Protein AF-A0AAQ4DXZ7-F1 (afdb_monomer_lite)

Radius of gyration: 16.05 Å; chains: 1; bounding box: 41×24×42 Å

Secondary structure (DSSP, 8-state):
-EESSPBPTTEEEEEEEEETT-PBPPBTTBSSEEEESSS--SHHHHHHTGGGTT-SPBPSEE----------THHHH-S-SEEEEEEEEEEEETTEEEEEEEEEEEEE-----

Sequence (113 aa):
MYLRRSLLDNSLLHFYITDEELYSYQCGNRNSCTYKLCNPETSQEKTLTKRWHGRCPLLPGFYEYKFVYKLPPRILHTKRKTTVLNIQAQLHEGYVCVACYKIRMMFRKKTKV

Structure (mmCIF, N/CA/C/O backbone):
data_AF-A0AAQ4DXZ7-F1
#
_entry.id   AF-A0AAQ4DXZ7-F1
#
loop_
_atom_site.group_PDB
_atom_site.id
_atom_site.type_symbol
_atom_site.label_atom_id
_atom_site.label_alt_id
_atom_site.label_comp_id
_atom_site.label_asym_id
_atom_site.label_entity_id
_atom_site.label_seq_id
_atom_site.pdbx_PDB_ins_code
_atom_site.Cartn_x
_atom_site.Cartn_y
_atom_site.Cartn_z
_atom_site.occupancy
_atom_site.B_iso_or_equiv
_atom_site.auth_seq_id
_atom_site.auth_comp_id
_atom_site.auth_asym_id
_atom_site.auth_atom_id
_atom_site.pdbx_PDB_model_num
ATOM 1 N N . MET A 1 1 ? -6.379 -2.392 -9.713 1.00 75.19 1 MET A N 1
ATOM 2 C CA . MET A 1 1 ? -5.766 -1.113 -10.132 1.00 75.19 1 MET A CA 1
ATOM 3 C C . MET A 1 1 ? -5.565 -1.142 -11.632 1.00 75.19 1 MET A C 1
ATOM 5 O O . MET A 1 1 ? -5.096 -2.149 -12.145 1.00 75.19 1 MET A O 1
ATOM 9 N N . TYR A 1 2 ? -5.958 -0.070 -12.314 1.00 81.50 2 TYR A N 1
ATOM 10 C CA . TYR A 1 2 ? -5.730 0.089 -13.748 1.00 81.50 2 TYR A CA 1
ATOM 11 C C . TYR A 1 2 ? -4.549 1.030 -13.967 1.00 81.50 2 TYR A C 1
ATOM 13 O O . TYR A 1 2 ? -4.557 2.149 -13.453 1.00 81.50 2 TYR A O 1
ATOM 21 N N . LEU A 1 3 ? -3.549 0.570 -14.711 1.00 82.25 3 LEU A N 1
ATOM 22 C CA . LEU A 1 3 ? -2.384 1.355 -15.093 1.00 82.25 3 LEU A CA 1
ATOM 23 C C . LEU A 1 3 ? -2.594 1.909 -16.497 1.00 82.25 3 LEU A C 1
ATOM 25 O O . LEU A 1 3 ? -2.721 1.148 -17.453 1.00 82.25 3 LEU A O 1
ATOM 29 N N . ARG A 1 4 ? -2.632 3.241 -16.614 1.00 83.56 4 ARG A N 1
ATOM 30 C CA . ARG A 1 4 ? -2.752 3.942 -17.906 1.00 83.56 4 ARG A CA 1
ATOM 31 C C . ARG A 1 4 ? -1.437 3.998 -18.682 1.00 83.56 4 ARG A C 1
ATOM 33 O O . ARG A 1 4 ? -1.460 4.205 -19.887 1.00 83.56 4 ARG A O 1
ATOM 40 N N . ARG A 1 5 ? -0.310 3.852 -17.988 1.00 85.62 5 ARG A N 1
ATOM 41 C CA . ARG A 1 5 ? 1.046 3.889 -18.539 1.00 85.62 5 ARG A CA 1
ATOM 42 C C . ARG A 1 5 ? 1.901 2.809 -17.890 1.00 85.62 5 ARG A C 1
ATOM 44 O O . ARG A 1 5 ? 1.507 2.278 -16.849 1.00 85.62 5 ARG A O 1
ATOM 51 N N . SER A 1 6 ? 3.042 2.507 -18.502 1.00 88.00 6 SER A N 1
ATOM 52 C CA . SER A 1 6 ? 4.002 1.583 -17.908 1.00 88.00 6 SER A CA 1
ATOM 53 C C . SER A 1 6 ? 4.556 2.143 -16.599 1.00 88.00 6 SER A C 1
ATOM 55 O O . SER A 1 6 ? 4.751 3.352 -16.506 1.00 88.00 6 SER A O 1
ATOM 57 N N . LEU A 1 7 ? 4.816 1.277 -15.619 1.00 86.94 7 LEU A N 1
ATOM 58 C CA . LEU A 1 7 ? 5.554 1.645 -14.409 1.00 86.94 7 LEU A CA 1
ATOM 59 C C . LEU A 1 7 ? 6.992 1.158 -14.497 1.00 86.94 7 LEU A C 1
ATOM 61 O O . LEU A 1 7 ? 7.232 -0.014 -14.801 1.00 86.94 7 LEU A O 1
ATOM 65 N N . LEU A 1 8 ? 7.919 2.054 -14.188 1.00 89.38 8 LEU A N 1
ATOM 66 C CA . LEU A 1 8 ? 9.353 1.798 -14.151 1.00 89.38 8 LEU A CA 1
ATOM 67 C C . LEU A 1 8 ? 9.820 1.332 -12.763 1.00 89.38 8 LEU A C 1
ATOM 69 O O . LEU A 1 8 ? 9.074 1.369 -11.781 1.00 89.38 8 LEU A O 1
ATOM 73 N N . ASP A 1 9 ? 11.086 0.922 -12.683 1.00 87.81 9 ASP A N 1
ATOM 74 C CA . ASP A 1 9 ? 11.707 0.286 -11.510 1.00 87.81 9 ASP A CA 1
ATOM 75 C C . ASP A 1 9 ? 11.636 1.104 -10.212 1.00 87.81 9 ASP A C 1
ATOM 77 O O . ASP A 1 9 ? 11.669 0.546 -9.116 1.00 87.81 9 ASP A O 1
ATOM 81 N N . ASN A 1 10 ? 11.504 2.425 -10.312 1.00 86.94 10 ASN A N 1
ATOM 82 C CA . ASN A 1 10 ? 11.421 3.344 -9.178 1.00 86.94 10 ASN A CA 1
ATOM 83 C C . ASN A 1 10 ? 9.984 3.563 -8.666 1.00 86.94 10 ASN A C 1
ATOM 85 O O . ASN A 1 10 ? 9.720 4.549 -7.974 1.00 86.94 10 ASN A O 1
ATOM 89 N N . SER A 1 11 ? 9.050 2.674 -9.013 1.00 88.75 11 SER A N 1
ATOM 90 C CA . SER A 1 11 ? 7.647 2.810 -8.629 1.00 88.75 11 SER A CA 1
ATOM 91 C C . SER A 1 11 ? 7.376 2.350 -7.196 1.00 88.75 11 SER A C 1
ATOM 93 O O . SER A 1 11 ? 7.684 1.218 -6.805 1.00 88.75 11 SER A O 1
ATOM 95 N N . LEU A 1 12 ? 6.741 3.227 -6.420 1.00 89.94 12 LEU A N 1
ATOM 96 C CA . LEU A 1 12 ? 6.454 3.046 -5.000 1.00 89.94 12 LEU A CA 1
ATOM 97 C C . LEU A 1 12 ? 4.956 3.117 -4.728 1.00 89.94 12 LEU A C 1
ATOM 99 O O . LEU A 1 12 ? 4.265 4.038 -5.160 1.00 89.94 12 LEU A O 1
ATOM 103 N N . LEU A 1 13 ? 4.453 2.158 -3.956 1.00 88.69 13 LEU A N 1
ATOM 104 C CA . LEU A 1 13 ? 3.082 2.155 -3.467 1.00 88.69 13 LEU A CA 1
ATOM 105 C C . LEU A 1 13 ? 3.055 2.600 -2.005 1.00 88.69 13 LEU A C 1
ATOM 107 O O . LEU A 1 13 ? 3.503 1.879 -1.115 1.00 88.69 13 LEU A O 1
ATOM 111 N N . HIS A 1 14 ? 2.501 3.781 -1.763 1.00 89.06 14 HIS A N 1
ATOM 112 C CA . HIS A 1 14 ? 2.287 4.344 -0.438 1.00 89.06 14 HIS A CA 1
ATOM 113 C C . HIS A 1 14 ? 0.878 4.025 0.057 1.00 89.06 14 HIS A C 1
ATOM 115 O O . HIS A 1 14 ? -0.108 4.366 -0.593 1.00 89.06 14 HIS A O 1
ATOM 121 N N . PHE A 1 15 ? 0.774 3.407 1.227 1.00 87.31 15 PHE A N 1
ATOM 122 C CA . PHE A 1 15 ? -0.473 3.160 1.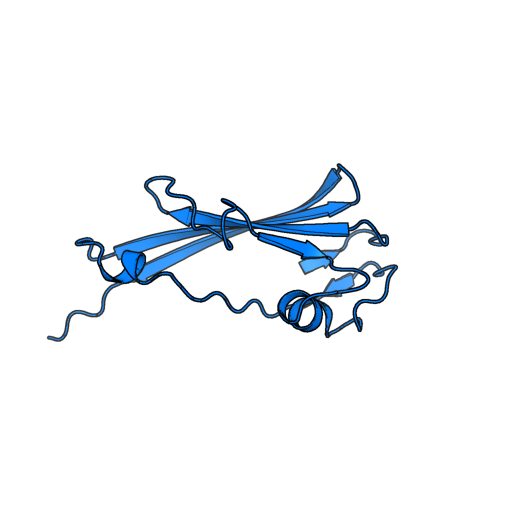938 1.00 87.31 15 PHE A CA 1
ATOM 123 C C . PHE A 1 15 ? -0.550 4.012 3.199 1.00 87.31 15 PHE A C 1
ATOM 125 O O . PHE A 1 15 ? 0.355 4.011 4.034 1.00 87.31 15 PHE A O 1
ATOM 132 N N . TYR A 1 16 ? -1.684 4.677 3.353 1.00 86.81 16 TYR A N 1
ATOM 133 C CA . TYR A 1 16 ? -2.055 5.470 4.512 1.00 86.81 16 TYR A CA 1
ATOM 134 C C . TYR A 1 16 ? -3.365 4.923 5.048 1.00 86.81 16 TYR A C 1
ATOM 136 O O . TYR A 1 16 ? -4.291 4.649 4.280 1.00 86.81 16 TYR A O 1
ATOM 144 N N . ILE A 1 17 ? -3.444 4.756 6.361 1.00 84.31 17 ILE A N 1
ATOM 145 C CA . ILE A 1 17 ? -4.670 4.335 7.023 1.00 84.31 17 ILE A CA 1
ATOM 146 C C . ILE A 1 17 ? -4.904 5.320 8.152 1.00 84.31 17 ILE A C 1
ATOM 148 O O . ILE A 1 17 ? -4.052 5.476 9.025 1.00 84.31 17 ILE A O 1
ATOM 152 N N . THR A 1 18 ? -6.041 5.998 8.106 1.00 85.25 18 THR A N 1
ATOM 153 C CA . THR A 1 18 ? -6.474 6.936 9.137 1.00 85.25 18 THR A CA 1
ATOM 154 C C . THR A 1 18 ? -7.871 6.580 9.616 1.00 85.25 18 THR A C 1
ATOM 156 O O . THR A 1 18 ? -8.617 5.894 8.917 1.00 85.25 18 THR A O 1
ATOM 159 N N . ASP A 1 19 ? -8.248 7.019 10.810 1.00 81.19 19 ASP A N 1
ATOM 160 C CA . ASP A 1 19 ? -9.652 7.029 11.228 1.00 81.19 19 ASP A CA 1
ATOM 161 C C . ASP A 1 19 ? -10.270 8.432 11.113 1.00 81.19 19 ASP A C 1
ATOM 163 O O . ASP A 1 19 ? -9.665 9.366 10.583 1.00 81.19 19 ASP A O 1
ATOM 167 N N . GLU A 1 20 ? -11.521 8.566 11.552 1.00 76.94 20 GLU A N 1
ATOM 168 C CA . GLU A 1 20 ? -12.254 9.840 11.565 1.00 76.94 20 GLU A CA 1
ATOM 169 C C . GLU A 1 20 ? -11.680 10.884 12.531 1.00 76.94 20 GLU A C 1
ATOM 171 O O . GLU A 1 20 ? -11.995 12.059 12.385 1.00 76.94 20 GLU A O 1
ATOM 176 N N . GLU A 1 21 ? -10.829 10.491 13.481 1.00 75.62 21 GLU A N 1
ATOM 177 C CA . GLU A 1 21 ? -10.088 11.420 14.344 1.00 75.62 21 GLU A CA 1
ATOM 178 C C . GLU A 1 21 ? -8.732 11.809 13.725 1.00 75.62 21 GLU A C 1
ATOM 180 O O . GLU A 1 21 ? -7.914 12.460 14.372 1.00 75.62 21 GLU A O 1
ATOM 185 N N . LEU A 1 22 ? -8.488 11.420 12.464 1.00 68.44 22 LEU A N 1
ATOM 186 C CA . LEU A 1 22 ? -7.224 11.589 11.742 1.00 68.44 22 LEU A CA 1
ATOM 187 C C . LEU A 1 22 ? -6.038 10.875 12.406 1.00 68.44 22 LEU A C 1
ATOM 189 O O . LEU A 1 22 ? -4.881 11.137 12.058 1.00 68.44 22 LEU A O 1
ATOM 193 N N . TYR A 1 23 ? -6.297 9.921 13.304 1.00 75.06 23 TYR A N 1
ATOM 194 C CA . TYR A 1 23 ? -5.237 9.098 13.859 1.00 75.06 23 TYR A CA 1
ATOM 195 C C . TYR A 1 23 ? -4.647 8.233 12.747 1.00 75.06 23 TYR A C 1
ATOM 197 O O . TYR A 1 23 ? -5.353 7.458 12.103 1.00 75.06 23 TYR A O 1
ATOM 205 N N . SER A 1 24 ? -3.344 8.384 12.504 1.00 75.62 24 SE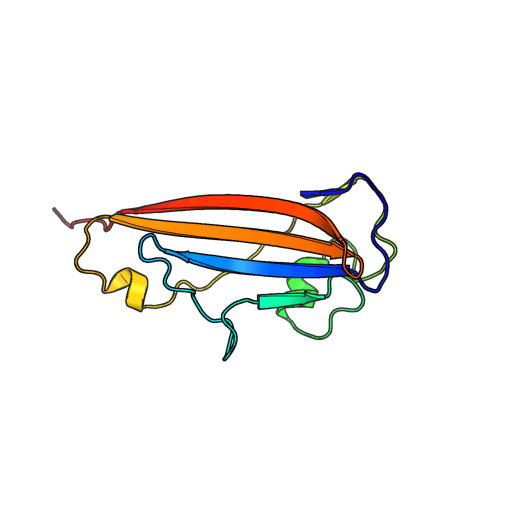R A N 1
ATOM 206 C CA . SER A 1 24 ? -2.629 7.626 11.479 1.00 75.62 24 SER A CA 1
ATOM 207 C C . SER A 1 24 ? -2.128 6.310 12.050 1.00 75.62 24 SER A C 1
ATOM 209 O O . SER A 1 24 ? -1.347 6.280 13.002 1.00 75.62 24 SER A O 1
ATOM 211 N N . TYR A 1 25 ? -2.560 5.209 11.447 1.00 75.25 25 TYR A N 1
ATOM 212 C CA . TYR A 1 25 ? -2.124 3.884 11.845 1.00 75.25 25 TYR A CA 1
ATOM 213 C C . TYR A 1 25 ? -0.742 3.594 11.276 1.00 75.25 25 TYR A C 1
ATOM 215 O O . TYR A 1 25 ? -0.496 3.728 10.076 1.00 75.25 25 TYR A O 1
ATOM 223 N N . GLN A 1 26 ? 0.169 3.201 12.162 1.00 72.81 26 GLN A N 1
ATOM 224 C CA . GLN A 1 26 ? 1.570 3.068 11.807 1.00 72.81 26 GLN A CA 1
ATOM 225 C C . GLN A 1 26 ? 1.891 1.731 11.131 1.00 72.81 26 GLN A C 1
ATOM 227 O O . GLN A 1 26 ? 1.361 0.677 11.490 1.00 72.81 26 GLN A O 1
ATOM 232 N N . CYS A 1 27 ? 2.820 1.786 10.180 1.00 71.94 27 CYS A N 1
ATOM 233 C CA . CYS A 1 27 ? 3.586 0.648 9.691 1.00 71.94 27 CYS A CA 1
ATOM 234 C C . CYS A 1 27 ? 4.986 0.711 10.306 1.00 71.94 27 CYS A C 1
ATOM 236 O O . CYS A 1 27 ? 5.837 1.491 9.872 1.00 71.94 27 CYS A O 1
ATOM 238 N N . GLY A 1 28 ? 5.217 -0.080 11.357 1.00 70.06 28 GLY A N 1
ATOM 239 C CA . GLY A 1 28 ? 6.409 0.077 12.195 1.00 70.06 28 GLY A CA 1
ATOM 240 C C . GLY A 1 28 ? 6.397 1.447 12.878 1.00 70.06 28 GLY A C 1
ATOM 241 O O . GLY A 1 28 ? 5.399 1.803 13.489 1.00 70.06 28 GLY A O 1
ATOM 242 N N . ASN A 1 29 ? 7.465 2.232 12.713 1.00 61.91 29 ASN A N 1
ATOM 243 C CA . ASN A 1 29 ? 7.584 3.584 13.283 1.00 61.91 29 ASN A CA 1
ATOM 244 C C . ASN A 1 29 ? 7.124 4.701 12.324 1.00 61.91 29 ASN A C 1
ATOM 246 O O . ASN A 1 29 ? 7.417 5.873 12.552 1.00 61.91 29 ASN A O 1
ATOM 250 N N . ARG A 1 30 ? 6.471 4.363 11.204 1.00 68.06 30 ARG A N 1
ATOM 251 C CA . ARG A 1 30 ? 6.055 5.331 10.176 1.00 68.06 30 ARG A CA 1
ATOM 252 C C . ARG A 1 30 ? 4.539 5.431 10.105 1.00 68.06 30 ARG A C 1
ATOM 254 O O . ARG A 1 30 ? 3.855 4.417 10.130 1.00 68.06 30 ARG A O 1
ATOM 261 N N . ASN A 1 31 ? 4.021 6.640 9.900 1.00 74.38 31 ASN A N 1
ATOM 262 C CA . ASN A 1 31 ? 2.583 6.908 9.714 1.00 74.38 31 ASN A CA 1
ATOM 263 C C . ASN A 1 31 ? 2.040 6.445 8.343 1.00 74.38 31 ASN A C 1
ATOM 265 O O . ASN A 1 31 ? 0.885 6.694 8.011 1.00 74.38 31 ASN A O 1
ATOM 269 N N . SER A 1 32 ? 2.882 5.815 7.525 1.00 81.44 32 SER A N 1
ATOM 270 C CA . SER A 1 32 ? 2.523 5.236 6.234 1.00 81.44 32 SER A CA 1
ATOM 271 C C . SER A 1 32 ? 3.395 4.022 5.938 1.00 81.44 32 SER A C 1
ATOM 273 O O . SER A 1 32 ? 4.524 3.913 6.426 1.00 81.44 32 SER A O 1
ATOM 275 N N . CYS A 1 33 ? 2.860 3.106 5.139 1.00 84.75 33 CYS A N 1
ATOM 276 C CA . CYS A 1 33 ? 3.585 1.956 4.621 1.00 84.75 33 CYS A CA 1
ATOM 277 C C . CYS A 1 33 ? 4.006 2.268 3.186 1.00 84.75 33 CYS A C 1
ATOM 279 O O . CYS A 1 33 ? 3.157 2.618 2.371 1.00 84.75 33 CYS A O 1
ATOM 281 N N . THR A 1 34 ? 5.282 2.109 2.857 1.00 88.75 34 THR A N 1
ATOM 282 C CA . THR A 1 34 ? 5.758 2.217 1.473 1.00 88.75 34 THR A CA 1
ATOM 283 C C . THR A 1 34 ? 6.224 0.846 1.024 1.00 88.75 34 THR A C 1
ATOM 285 O O . THR A 1 34 ? 7.015 0.220 1.725 1.00 88.75 34 THR A O 1
ATOM 288 N N . TYR A 1 35 ? 5.743 0.398 -0.131 1.00 88.25 35 TYR A N 1
ATOM 289 C CA . TYR A 1 35 ? 6.083 -0.893 -0.717 1.00 88.25 35 TYR A CA 1
ATOM 290 C C . TYR A 1 35 ? 6.650 -0.703 -2.121 1.00 88.25 35 TYR A C 1
ATOM 292 O O . TYR A 1 35 ? 6.063 0.008 -2.942 1.00 88.25 35 TYR A O 1
ATOM 300 N N . LYS A 1 36 ? 7.766 -1.371 -2.413 1.00 89.94 36 LYS A N 1
ATOM 301 C CA . LYS A 1 36 ? 8.313 -1.477 -3.766 1.00 89.94 36 LYS A CA 1
ATOM 302 C C . LYS A 1 36 ? 7.441 -2.407 -4.607 1.00 89.94 36 LYS A C 1
ATOM 304 O O . LYS A 1 36 ? 7.143 -3.531 -4.198 1.00 89.94 36 LYS A O 1
ATOM 309 N N . LEU A 1 37 ? 7.036 -1.944 -5.792 1.00 87.88 37 LEU A N 1
ATOM 310 C CA . LEU A 1 37 ? 6.345 -2.798 -6.766 1.00 87.88 37 LEU A CA 1
ATOM 311 C C . LEU A 1 37 ? 7.314 -3.523 -7.708 1.00 87.88 37 LEU A C 1
ATOM 313 O O . LEU A 1 37 ? 6.963 -4.559 -8.268 1.00 87.88 37 LEU A O 1
ATOM 317 N N . CYS A 1 38 ? 8.530 -3.010 -7.851 1.00 89.25 38 CYS A N 1
ATOM 318 C CA . CYS A 1 38 ? 9.597 -3.595 -8.651 1.00 89.25 38 CYS A CA 1
ATOM 319 C C . CYS A 1 38 ? 10.712 -4.069 -7.715 1.00 89.25 38 CYS A C 1
ATOM 321 O O . CYS A 1 38 ? 11.035 -3.373 -6.755 1.00 89.25 38 CYS A O 1
ATOM 323 N N . ASN A 1 39 ? 11.291 -5.240 -7.982 1.00 89.75 39 ASN A N 1
ATOM 324 C CA . ASN A 1 39 ? 12.364 -5.849 -7.188 1.00 89.75 39 ASN A CA 1
ATOM 325 C C . ASN A 1 39 ? 12.033 -5.924 -5.680 1.00 89.75 39 ASN A C 1
ATOM 327 O O . ASN A 1 39 ? 12.699 -5.296 -4.857 1.00 89.75 39 ASN A O 1
ATOM 331 N N . PRO A 1 40 ? 10.976 -6.667 -5.302 1.00 90.00 40 PRO A N 1
ATOM 332 C CA . PRO A 1 40 ? 10.477 -6.716 -3.933 1.00 90.00 40 PRO A CA 1
ATOM 333 C C . PRO A 1 40 ? 11.487 -7.372 -2.979 1.00 90.00 40 PRO A C 1
ATOM 335 O O . PRO A 1 40 ? 11.952 -8.492 -3.211 1.00 90.00 40 PRO A O 1
ATOM 338 N N . GLU A 1 41 ? 11.758 -6.725 -1.849 1.00 89.88 41 GLU A N 1
ATOM 339 C CA . GLU A 1 41 ? 12.719 -7.207 -0.848 1.00 89.88 41 GLU A CA 1
ATOM 340 C C . GLU A 1 41 ? 11.996 -7.925 0.296 1.00 89.88 41 GLU A C 1
ATOM 342 O O . GLU A 1 41 ? 12.408 -8.999 0.746 1.00 89.88 41 GLU A O 1
ATOM 347 N N . THR A 1 42 ? 10.857 -7.382 0.723 1.00 88.56 42 THR A N 1
ATOM 348 C CA . THR A 1 42 ? 10.080 -7.893 1.855 1.00 88.56 42 THR A CA 1
ATOM 349 C C . THR A 1 42 ? 9.049 -8.944 1.433 1.00 88.56 42 THR A C 1
ATOM 351 O O . THR A 1 42 ? 8.590 -9.001 0.291 1.00 88.56 42 THR A O 1
ATOM 354 N N . SER A 1 43 ? 8.619 -9.787 2.376 1.00 87.06 43 SER A N 1
ATOM 355 C CA . SER A 1 43 ? 7.561 -10.783 2.136 1.00 87.06 43 SER A CA 1
ATOM 356 C C . SER A 1 43 ? 6.225 -10.150 1.721 1.00 87.06 43 SER A C 1
ATOM 358 O O . SER A 1 43 ? 5.483 -10.716 0.914 1.00 87.06 43 SER A O 1
ATOM 360 N N . GLN A 1 44 ? 5.931 -8.957 2.236 1.00 83.19 44 GLN A N 1
ATOM 361 C CA . GLN A 1 44 ? 4.728 -8.190 1.915 1.00 83.19 44 GLN A CA 1
ATOM 362 C C . GLN A 1 44 ? 4.785 -7.654 0.484 1.00 83.19 44 GLN A C 1
ATOM 364 O O . GLN A 1 44 ? 3.833 -7.845 -0.269 1.00 83.19 44 GLN A O 1
ATOM 369 N N . GLU A 1 45 ? 5.918 -7.082 0.072 1.00 87.44 45 GLU A N 1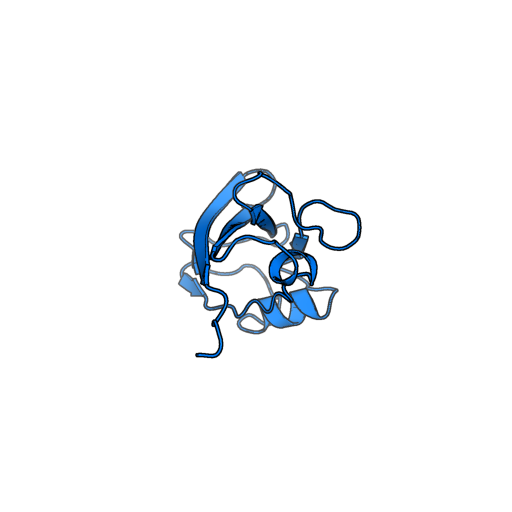
ATOM 370 C CA . GLU A 1 45 ? 6.137 -6.660 -1.316 1.00 87.44 45 GLU A CA 1
ATOM 371 C C . GLU A 1 45 ? 6.066 -7.853 -2.271 1.00 87.44 45 GLU A C 1
ATOM 373 O O . GLU A 1 45 ? 5.365 -7.792 -3.276 1.00 87.44 45 GLU A O 1
ATOM 378 N N . LYS A 1 46 ? 6.694 -8.988 -1.936 1.00 88.94 46 LYS A N 1
ATOM 379 C CA . LYS A 1 46 ? 6.614 -10.222 -2.743 1.00 88.94 46 LYS A CA 1
ATOM 380 C C . LYS A 1 46 ? 5.176 -10.720 -2.896 1.00 88.94 46 LYS A C 1
ATOM 382 O O . LYS A 1 46 ? 4.790 -11.201 -3.957 1.00 88.94 46 LYS A O 1
ATOM 387 N N . THR A 1 47 ? 4.361 -10.574 -1.852 1.00 87.00 47 THR A N 1
ATOM 388 C CA . THR A 1 47 ? 2.932 -10.914 -1.898 1.00 87.00 47 THR A CA 1
ATOM 389 C C . THR A 1 47 ? 2.155 -9.956 -2.801 1.00 87.00 47 THR A C 1
ATOM 391 O O . THR A 1 47 ? 1.372 -10.409 -3.636 1.00 87.00 47 THR A O 1
ATOM 394 N N . LEU A 1 48 ? 2.393 -8.647 -2.671 1.00 84.06 48 LEU A N 1
ATOM 395 C CA . LEU A 1 48 ? 1.757 -7.613 -3.494 1.00 84.06 48 LEU A CA 1
ATOM 396 C C . LEU A 1 48 ? 2.103 -7.762 -4.979 1.00 84.06 48 LEU A C 1
ATOM 398 O O . LEU A 1 48 ? 1.243 -7.569 -5.833 1.00 84.06 48 LEU A O 1
ATOM 402 N N . THR A 1 49 ? 3.344 -8.145 -5.268 1.00 88.06 49 THR A N 1
ATOM 403 C CA . THR A 1 49 ? 3.924 -8.209 -6.617 1.00 88.06 49 THR A CA 1
ATOM 404 C C . THR A 1 49 ? 3.822 -9.577 -7.284 1.00 88.06 49 THR A C 1
ATOM 406 O O . THR A 1 49 ? 4.271 -9.752 -8.418 1.00 88.06 49 THR A O 1
ATOM 409 N N . LYS A 1 50 ? 3.203 -10.558 -6.613 1.00 85.88 50 LYS A N 1
ATOM 410 C CA . LYS A 1 50 ? 3.153 -11.961 -7.053 1.00 85.88 50 LYS A CA 1
ATOM 411 C C . LYS A 1 50 ? 2.672 -12.128 -8.498 1.00 85.88 50 LYS A C 1
ATOM 413 O O . LYS A 1 50 ? 3.157 -13.013 -9.191 1.00 85.88 50 LYS A O 1
ATOM 418 N N . ARG A 1 51 ? 1.739 -11.286 -8.959 1.00 83.62 51 ARG A N 1
ATOM 419 C CA . ARG A 1 51 ? 1.130 -11.401 -10.297 1.00 83.62 51 ARG A CA 1
ATOM 420 C C . ARG A 1 51 ? 2.079 -11.064 -11.449 1.00 83.62 51 ARG A C 1
ATOM 422 O O . ARG A 1 51 ? 1.880 -11.561 -12.547 1.00 83.62 51 ARG A O 1
ATOM 429 N N . TRP A 1 52 ? 3.074 -10.221 -11.197 1.00 85.94 52 TRP A N 1
ATOM 430 C CA . TRP A 1 52 ? 4.081 -9.806 -12.179 1.00 85.94 52 TRP A CA 1
ATOM 431 C C . TRP A 1 52 ? 5.495 -10.210 -11.748 1.00 85.94 52 TRP A C 1
ATOM 433 O O . TRP A 1 52 ? 6.488 -9.715 -12.275 1.00 85.94 52 TRP A O 1
ATOM 443 N N . HIS A 1 53 ? 5.593 -11.108 -10.762 1.00 87.75 53 HIS A N 1
ATOM 444 C CA . HIS A 1 53 ? 6.846 -11.626 -10.217 1.00 87.75 53 HIS A CA 1
ATOM 445 C C . HIS A 1 53 ? 7.830 -10.542 -9.753 1.00 87.75 53 HIS A C 1
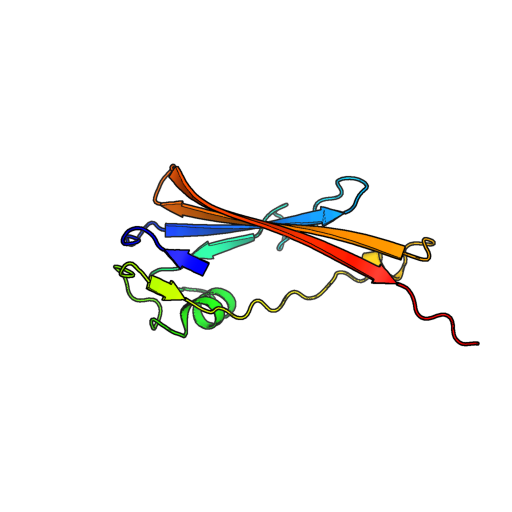ATOM 447 O O . HIS A 1 53 ? 9.040 -10.757 -9.783 1.00 87.75 53 HIS A O 1
ATOM 453 N N . GLY A 1 54 ? 7.326 -9.372 -9.347 1.00 86.81 54 GLY A N 1
ATOM 454 C CA . GLY A 1 54 ? 8.175 -8.248 -8.950 1.00 86.81 54 GLY A CA 1
ATOM 455 C C . GLY A 1 54 ? 9.063 -7.700 -10.066 1.00 86.81 54 GLY A C 1
ATOM 456 O O . GLY A 1 54 ? 10.004 -6.973 -9.768 1.00 86.81 54 GLY A O 1
ATOM 457 N N . ARG A 1 55 ? 8.799 -8.052 -11.330 1.00 89.62 55 ARG A N 1
ATOM 458 C CA . ARG A 1 55 ? 9.566 -7.580 -12.484 1.00 89.62 55 ARG A CA 1
ATOM 459 C C . ARG A 1 55 ? 8.922 -6.349 -13.095 1.00 89.62 55 ARG A C 1
ATOM 461 O O . ARG A 1 55 ? 7.700 -6.253 -13.175 1.00 89.62 55 ARG A O 1
ATOM 468 N N . CYS A 1 56 ? 9.769 -5.452 -13.565 1.00 88.88 56 CYS A N 1
ATOM 469 C CA . CYS A 1 56 ? 9.381 -4.241 -14.265 1.00 88.88 56 CYS A CA 1
ATOM 470 C C . CYS A 1 56 ? 10.113 -4.174 -15.624 1.00 88.88 56 CYS A C 1
ATOM 472 O O . CYS A 1 56 ? 11.082 -4.914 -15.819 1.00 88.88 56 CYS A O 1
ATOM 474 N N . PRO A 1 57 ? 9.616 -3.388 -16.599 1.00 90.56 57 PRO A N 1
ATOM 475 C CA . PRO A 1 57 ? 8.465 -2.490 -16.501 1.00 90.56 57 PRO A CA 1
ATOM 476 C C . PRO A 1 57 ? 7.118 -3.226 -16.427 1.00 90.56 57 PRO A C 1
ATOM 478 O O . PRO A 1 57 ? 6.886 -4.218 -17.117 1.00 90.56 57 PRO A O 1
ATOM 481 N N . LEU A 1 58 ? 6.204 -2.715 -15.601 1.00 89.00 58 LEU A N 1
ATOM 482 C CA . LEU A 1 58 ? 4.806 -3.159 -15.586 1.00 89.00 58 LEU A CA 1
ATOM 483 C C . LEU A 1 58 ? 4.069 -2.473 -16.726 1.00 89.00 58 LEU A C 1
ATOM 485 O O . LEU A 1 58 ? 3.951 -1.254 -16.713 1.00 89.00 58 LEU A O 1
ATOM 489 N N . LEU A 1 59 ? 3.559 -3.232 -17.691 1.00 89.19 59 LEU A N 1
ATOM 490 C CA . LEU A 1 59 ? 2.845 -2.674 -18.840 1.00 89.19 59 LEU A CA 1
ATOM 491 C C . LEU A 1 59 ? 1.469 -2.102 -18.444 1.00 89.19 59 LEU A C 1
ATOM 493 O O . LEU A 1 59 ? 0.908 -2.517 -17.425 1.00 89.19 59 LEU A O 1
ATOM 497 N N . PRO A 1 60 ? 0.886 -1.185 -19.239 1.00 88.75 60 PRO A N 1
ATOM 498 C CA . PRO A 1 60 ? -0.478 -0.713 -19.028 1.00 88.75 60 PRO A CA 1
ATOM 499 C C . PRO A 1 60 ? -1.465 -1.882 -18.972 1.00 88.75 60 PRO A C 1
ATOM 501 O O . PRO A 1 60 ? -1.338 -2.851 -19.720 1.00 88.75 60 PRO A O 1
ATOM 504 N N . GLY A 1 61 ? -2.458 -1.799 -18.090 1.00 87.56 61 GLY A N 1
ATOM 505 C CA . GLY A 1 61 ? -3.433 -2.874 -17.934 1.00 87.56 61 GLY A CA 1
ATOM 506 C C . GLY A 1 61 ? -4.060 -2.968 -16.551 1.00 87.56 61 GLY A C 1
ATOM 507 O O . GLY A 1 61 ? -3.878 -2.108 -15.684 1.00 87.56 61 GLY A O 1
ATOM 508 N N . PHE A 1 62 ? -4.835 -4.033 -16.354 1.00 84.88 62 PHE A N 1
ATOM 509 C CA . PHE A 1 62 ? -5.526 -4.312 -15.101 1.00 84.88 62 PHE A CA 1
ATOM 510 C C . PHE A 1 62 ? -4.725 -5.267 -14.221 1.00 84.88 62 PHE A C 1
ATOM 512 O O . PHE A 1 62 ? -4.481 -6.423 -14.562 1.00 84.88 62 PHE A O 1
ATOM 519 N N . TYR A 1 63 ? -4.395 -4.788 -13.027 1.00 79.81 63 TYR A N 1
ATOM 520 C CA . TYR A 1 63 ? -3.683 -5.547 -12.011 1.00 79.81 63 TYR A CA 1
ATOM 521 C C . TYR A 1 63 ? -4.563 -5.706 -10.779 1.00 79.81 63 TYR A C 1
ATOM 523 O O . TYR A 1 63 ? -5.033 -4.725 -10.194 1.00 79.81 63 TYR A O 1
ATOM 531 N N . GLU A 1 64 ? -4.774 -6.947 -10.363 1.00 76.31 64 GLU A N 1
ATOM 532 C CA . GLU A 1 64 ? -5.360 -7.264 -9.068 1.00 76.31 64 GLU A CA 1
ATOM 533 C C . GLU A 1 64 ? -4.239 -7.533 -8.079 1.00 76.31 64 GLU A C 1
ATOM 535 O O . GLU A 1 64 ? -3.283 -8.250 -8.378 1.00 76.31 64 GLU A O 1
ATOM 540 N N . TYR A 1 65 ? -4.384 -6.974 -6.887 1.00 72.94 65 TYR A N 1
ATOM 541 C CA . TYR A 1 65 ? -3.501 -7.240 -5.769 1.00 72.94 65 TYR A CA 1
ATOM 542 C C . TYR A 1 65 ? -4.351 -7.537 -4.541 1.00 72.94 65 TYR A C 1
ATOM 544 O O . TYR A 1 65 ? -5.452 -7.008 -4.376 1.00 72.94 65 TYR A O 1
ATOM 552 N N . LYS A 1 66 ? -3.828 -8.401 -3.674 1.00 71.81 66 LYS A N 1
ATOM 553 C CA . LYS A 1 66 ? -4.413 -8.678 -2.365 1.00 71.81 66 LYS A CA 1
ATOM 554 C C . LYS A 1 66 ? -3.538 -8.010 -1.321 1.00 71.81 66 LYS A C 1
ATOM 556 O O . LYS A 1 66 ? -2.361 -8.336 -1.202 1.00 71.81 66 LYS A O 1
ATOM 561 N N . PHE A 1 67 ? -4.120 -7.080 -0.576 1.00 71.56 67 PHE A N 1
ATOM 562 C CA . PHE A 1 67 ? -3.479 -6.472 0.579 1.00 71.56 67 PHE A CA 1
ATOM 563 C C . PHE A 1 67 ? -4.088 -7.064 1.845 1.00 71.56 67 PHE A C 1
ATOM 565 O O . PHE A 1 67 ? -5.308 -7.068 2.008 1.00 71.56 67 PHE A O 1
ATOM 572 N N . VAL A 1 68 ? -3.238 -7.585 2.728 1.00 73.25 68 VAL A N 1
ATOM 573 C CA . VAL A 1 68 ? -3.658 -8.091 4.035 1.00 73.25 68 VAL A CA 1
ATOM 574 C C . VAL A 1 68 ? -3.166 -7.110 5.082 1.00 73.25 68 VAL A C 1
ATOM 576 O O . VAL A 1 68 ? -1.972 -7.044 5.366 1.00 73.25 68 VAL A O 1
ATOM 579 N N . TYR A 1 69 ? -4.097 -6.359 5.662 1.00 71.50 69 TYR A N 1
ATOM 580 C CA . TYR A 1 69 ? -3.817 -5.465 6.774 1.00 71.50 69 TYR A CA 1
ATOM 581 C C . TYR A 1 69 ? -4.378 -6.042 8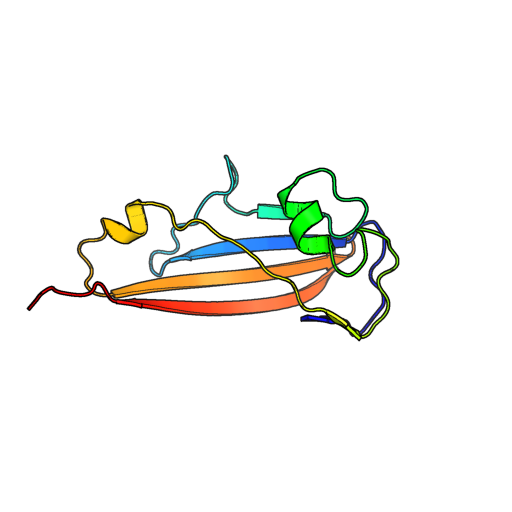.064 1.00 71.50 69 TYR A C 1
ATOM 583 O O . TYR A 1 69 ? -5.564 -6.369 8.145 1.00 71.50 69 TYR A O 1
ATOM 591 N N . LYS A 1 70 ? -3.532 -6.150 9.089 1.00 72.75 70 LYS A N 1
ATOM 592 C CA . LYS A 1 70 ? -3.992 -6.476 10.438 1.00 72.75 70 LYS A CA 1
ATOM 593 C C . LYS A 1 70 ? -4.432 -5.185 11.109 1.00 72.75 70 LYS A C 1
ATOM 595 O O . LYS A 1 70 ? -3.605 -4.325 11.392 1.00 72.75 70 LYS A O 1
ATOM 600 N N . LEU A 1 71 ? -5.734 -5.066 11.357 1.00 68.75 71 LEU A N 1
ATOM 601 C CA . LEU A 1 71 ? -6.280 -3.931 12.088 1.00 68.75 71 LEU A CA 1
ATOM 602 C C . LEU A 1 71 ? -5.691 -3.897 13.507 1.00 68.75 71 LEU A C 1
ATOM 604 O O . LEU A 1 71 ? -5.740 -4.916 14.202 1.00 68.75 71 LEU A O 1
ATOM 608 N N . PRO A 1 72 ? -5.138 -2.760 13.954 1.00 66.19 72 PRO A N 1
ATOM 609 C CA . PRO A 1 72 ? -4.601 -2.657 15.299 1.00 66.19 72 PRO A CA 1
ATOM 610 C C . PRO A 1 72 ? -5.705 -2.817 16.357 1.00 66.19 72 PRO A C 1
ATOM 612 O O . PRO A 1 72 ? -6.821 -2.324 16.161 1.00 66.19 72 PRO A O 1
ATOM 615 N N . PRO A 1 73 ? -5.399 -3.431 17.519 1.00 65.50 73 PRO A N 1
ATOM 616 C CA . PRO A 1 73 ? -6.394 -3.731 18.553 1.00 65.50 73 PRO A CA 1
ATOM 617 C C . PRO A 1 73 ? -7.161 -2.504 19.050 1.00 65.50 73 PRO A C 1
ATOM 619 O O . PRO A 1 73 ? -8.315 -2.616 19.447 1.00 65.50 73 PRO A O 1
ATOM 622 N N . ARG A 1 74 ? -6.557 -1.308 18.996 1.00 67.06 74 ARG A N 1
ATOM 623 C CA . ARG A 1 74 ? -7.196 -0.055 19.433 1.00 67.06 74 ARG A CA 1
ATOM 624 C C . ARG A 1 74 ? -8.507 0.238 18.696 1.00 67.06 74 ARG A C 1
ATOM 626 O O . ARG A 1 74 ? -9.432 0.735 19.328 1.00 67.06 74 ARG A O 1
ATOM 633 N N . ILE A 1 75 ? -8.638 -0.175 17.431 1.00 64.50 75 ILE A N 1
ATOM 634 C CA . ILE A 1 75 ? -9.888 -0.077 16.652 1.00 64.50 75 ILE A CA 1
ATOM 635 C C . ILE A 1 75 ? -11.009 -0.932 17.269 1.00 64.50 75 ILE A C 1
ATOM 637 O O . ILE A 1 75 ? -12.185 -0.625 17.116 1.00 64.50 75 ILE A O 1
ATOM 641 N N . LEU A 1 76 ? -10.675 -1.996 18.002 1.00 62.34 76 LEU A N 1
ATOM 642 C CA . LEU A 1 76 ? -11.644 -2.842 18.710 1.00 62.34 76 LEU A CA 1
ATOM 643 C C . LEU A 1 76 ? -11.975 -2.314 20.117 1.00 62.34 76 LEU A C 1
ATOM 645 O O . LEU A 1 76 ? -13.027 -2.649 20.674 1.00 62.34 76 LEU A O 1
ATOM 649 N N . HIS A 1 77 ? -11.092 -1.486 20.684 1.00 63.25 77 HIS A N 1
ATOM 650 C CA . HIS A 1 77 ? -11.227 -0.900 22.020 1.00 63.25 77 HIS A CA 1
ATOM 651 C C . HIS A 1 77 ? -11.871 0.489 22.030 1.00 63.25 77 HIS A C 1
ATOM 653 O O . HIS A 1 77 ? -12.109 1.031 23.111 1.00 63.25 77 HIS A O 1
ATOM 659 N N . THR A 1 78 ? -12.199 1.069 20.871 1.00 65.00 78 THR A N 1
ATOM 660 C CA . THR A 1 78 ? -12.996 2.301 20.862 1.00 65.00 78 THR A CA 1
ATOM 661 C C . THR A 1 78 ? -14.352 2.025 21.526 1.00 65.00 78 THR A C 1
ATOM 663 O O . THR A 1 78 ? -14.997 1.003 21.271 1.00 65.00 78 THR A O 1
ATOM 666 N N . LYS A 1 79 ? -14.811 2.950 22.378 1.00 66.44 79 LYS A N 1
ATOM 667 C CA . LYS A 1 79 ? -16.166 2.902 22.958 1.00 66.44 79 LYS A CA 1
ATOM 668 C C . LYS A 1 79 ? -17.261 3.134 21.905 1.00 66.44 79 LYS A C 1
ATOM 670 O O . LYS A 1 79 ? -18.443 2.984 22.207 1.00 66.44 79 LYS A O 1
ATOM 675 N N . ARG A 1 80 ? -16.893 3.511 20.676 1.00 71.75 80 ARG A N 1
ATOM 676 C CA . ARG A 1 80 ? -17.834 3.788 19.590 1.00 71.75 80 ARG A CA 1
ATOM 677 C C . ARG A 1 80 ? -18.426 2.475 19.072 1.00 71.75 80 ARG A C 1
ATOM 679 O O . ARG A 1 80 ? -17.726 1.482 18.886 1.00 71.75 80 ARG A O 1
ATOM 686 N N . LYS A 1 81 ? -19.735 2.483 18.802 1.00 74.50 81 LYS A N 1
ATOM 687 C CA . LYS A 1 81 ? -20.446 1.356 18.161 1.00 74.50 81 LYS A CA 1
ATOM 688 C C . LYS A 1 81 ? -19.999 1.137 16.711 1.00 74.50 81 LYS A C 1
ATOM 690 O O . LYS A 1 81 ? -20.067 0.015 16.208 1.00 74.50 81 LYS A O 1
ATOM 695 N N . THR A 1 82 ? -19.531 2.207 16.075 1.00 79.50 82 THR A N 1
ATOM 696 C CA . THR A 1 82 ? -19.073 2.226 14.691 1.00 79.50 82 THR A CA 1
ATOM 697 C C . THR A 1 82 ? -17.715 2.909 14.626 1.00 79.50 82 THR A C 1
ATOM 699 O O . THR A 1 82 ? -17.544 3.987 15.195 1.00 79.50 82 THR A O 1
ATOM 702 N N . THR A 1 83 ? -16.778 2.301 13.906 1.00 80.00 83 THR A N 1
ATOM 703 C CA . THR A 1 83 ? -15.480 2.894 13.581 1.00 80.00 83 THR A CA 1
ATOM 704 C C . THR A 1 83 ? -15.347 2.984 12.075 1.00 80.00 83 THR A C 1
ATOM 706 O O . THR A 1 83 ? -15.645 2.029 11.358 1.00 80.00 83 THR A O 1
ATOM 709 N N . VAL A 1 84 ? -14.894 4.129 11.586 1.00 84.38 84 VAL A N 1
ATOM 710 C CA . VAL A 1 84 ? -14.661 4.360 10.166 1.00 84.38 84 VAL A CA 1
ATOM 711 C C . VAL A 1 84 ? -13.165 4.489 9.936 1.00 84.38 84 VAL A C 1
ATOM 713 O O . VAL A 1 84 ? -12.488 5.229 10.644 1.00 84.38 84 VAL A O 1
ATOM 716 N N . LEU A 1 85 ? -12.669 3.764 8.938 1.00 85.31 85 LEU A N 1
ATOM 717 C CA . LEU A 1 85 ? -11.289 3.830 8.481 1.00 85.31 85 LEU A CA 1
ATOM 718 C C . LEU A 1 85 ? -11.249 4.382 7.064 1.00 85.31 85 LEU A C 1
ATOM 720 O O . LEU A 1 85 ? -11.973 3.923 6.179 1.00 85.31 85 LEU A O 1
ATOM 724 N N . ASN A 1 86 ? -10.358 5.333 6.852 1.00 87.38 86 ASN A N 1
ATOM 725 C CA . ASN A 1 86 ? -10.000 5.855 5.553 1.00 87.38 86 ASN A CA 1
ATOM 726 C C . ASN A 1 86 ? -8.676 5.211 5.147 1.00 87.38 86 ASN A C 1
ATOM 728 O O . ASN A 1 86 ? -7.644 5.424 5.778 1.00 87.38 86 ASN A O 1
ATOM 732 N N . ILE A 1 87 ? -8.711 4.400 4.097 1.00 86.69 87 ILE A N 1
ATOM 733 C CA . ILE A 1 87 ? -7.520 3.842 3.470 1.00 86.69 87 ILE A CA 1
ATOM 734 C C . ILE A 1 87 ? -7.238 4.644 2.213 1.00 86.69 87 ILE A C 1
ATOM 736 O O . ILE A 1 87 ? -8.094 4.771 1.339 1.00 86.69 87 ILE A O 1
ATOM 740 N N . GLN A 1 88 ? -6.021 5.150 2.097 1.00 89.25 88 GLN A N 1
ATOM 741 C CA . GLN A 1 88 ? -5.532 5.808 0.902 1.00 89.25 88 GLN A CA 1
ATOM 742 C C . GLN A 1 88 ? -4.317 5.051 0.380 1.00 89.25 88 GLN A C 1
ATOM 744 O O . GLN A 1 88 ? -3.376 4.789 1.121 1.00 89.25 88 GLN A O 1
ATOM 749 N N . ALA A 1 89 ? -4.345 4.704 -0.902 1.00 87.31 89 ALA A N 1
ATOM 750 C CA . ALA A 1 89 ? -3.234 4.073 -1.595 1.00 87.31 89 ALA A CA 1
ATOM 751 C C . ALA A 1 89 ? -2.790 4.984 -2.739 1.00 87.31 89 ALA A C 1
ATOM 753 O O . ALA A 1 89 ? -3.602 5.358 -3.583 1.00 87.31 89 ALA A O 1
ATOM 754 N N . GLN A 1 90 ? -1.520 5.360 -2.768 1.00 90.25 90 GLN A N 1
ATOM 755 C CA . GLN A 1 90 ? -0.941 6.185 -3.817 1.00 90.25 90 GLN A CA 1
ATOM 756 C C . GLN A 1 90 ? 0.211 5.443 -4.464 1.00 90.25 90 GLN A C 1
ATOM 758 O O . GLN A 1 90 ? 1.189 5.102 -3.808 1.00 90.25 90 GLN A O 1
ATOM 763 N N . LEU A 1 91 ? 0.100 5.222 -5.759 1.00 89.00 91 LEU A N 1
ATOM 764 C CA . LEU A 1 91 ? 1.172 4.723 -6.585 1.00 89.00 91 LEU A CA 1
ATOM 765 C C . LEU A 1 91 ? 1.922 5.914 -7.174 1.00 89.00 91 LEU A C 1
ATOM 767 O O . LEU A 1 91 ? 1.326 6.735 -7.876 1.00 89.00 91 LEU A O 1
ATOM 771 N N . HIS A 1 92 ? 3.213 5.988 -6.881 1.00 89.38 92 HIS A N 1
ATOM 772 C CA . HIS A 1 92 ? 4.129 6.999 -7.383 1.00 89.38 92 HIS A CA 1
ATOM 773 C C . HIS A 1 92 ? 5.165 6.370 -8.300 1.00 89.38 92 HIS A C 1
ATOM 775 O O . HIS A 1 92 ? 5.629 5.262 -8.050 1.00 89.38 92 HIS A O 1
ATOM 781 N N . GLU A 1 93 ? 5.538 7.102 -9.337 1.00 86.94 93 GLU A N 1
ATOM 782 C CA . GLU A 1 93 ? 6.682 6.809 -10.192 1.00 86.94 93 GLU A CA 1
ATOM 783 C C . GLU A 1 93 ? 7.642 7.995 -10.078 1.00 86.94 93 GLU A C 1
ATOM 785 O O . GLU A 1 93 ? 7.342 9.104 -10.536 1.00 86.94 93 GLU A O 1
ATOM 790 N N . GLY A 1 94 ? 8.752 7.802 -9.360 1.00 84.69 94 GLY A N 1
ATOM 791 C CA . GLY A 1 94 ? 9.561 8.923 -8.880 1.00 84.69 94 GLY A CA 1
ATOM 792 C C . GLY A 1 94 ? 8.751 9.838 -7.951 1.00 84.69 94 GLY A C 1
ATOM 793 O O . GLY A 1 94 ? 8.277 9.395 -6.909 1.00 84.69 94 GLY A O 1
ATOM 794 N N . TYR A 1 95 ? 8.579 11.106 -8.338 1.00 83.56 95 TYR A N 1
ATOM 795 C CA . TYR A 1 95 ? 7.839 12.120 -7.566 1.00 83.56 95 TYR A CA 1
ATOM 796 C C . TYR A 1 95 ? 6.391 12.345 -8.046 1.00 83.56 95 TYR A C 1
ATOM 798 O O . TYR A 1 95 ? 5.726 13.277 -7.594 1.00 83.56 95 TYR A O 1
ATOM 806 N N . VAL A 1 96 ? 5.895 11.534 -8.989 1.00 85.44 96 VAL A N 1
ATOM 807 C CA . VAL A 1 96 ? 4.585 11.738 -9.632 1.00 85.44 96 VAL A CA 1
ATOM 808 C C . VAL A 1 96 ? 3.583 10.677 -9.163 1.00 85.44 96 VAL A C 1
ATOM 810 O O . VAL A 1 96 ? 3.809 9.496 -9.423 1.00 85.44 96 VAL A O 1
ATOM 813 N N . CYS A 1 97 ? 2.442 11.068 -8.559 1.00 86.81 97 CYS A N 1
ATOM 814 C CA . CYS A 1 97 ? 1.326 10.123 -8.342 1.00 86.81 97 CYS A CA 1
ATOM 815 C C . CYS A 1 97 ? 0.709 9.756 -9.696 1.00 86.81 97 CYS A C 1
ATOM 817 O O . CYS A 1 97 ? 0.141 10.604 -10.383 1.00 86.81 97 CYS A O 1
ATOM 819 N N . VAL A 1 98 ? 0.781 8.478 -10.053 1.00 87.12 98 VAL A N 1
ATOM 820 C CA . VAL A 1 98 ? 0.213 7.926 -11.294 1.00 87.12 98 VAL A CA 1
ATOM 821 C C . VAL A 1 98 ? -1.125 7.234 -11.068 1.00 87.12 98 VAL A C 1
ATOM 823 O O . VAL A 1 98 ? -1.921 7.097 -11.996 1.00 87.12 98 VAL A O 1
ATOM 826 N N . ALA A 1 99 ? -1.394 6.812 -9.833 1.00 84.25 99 ALA A N 1
ATOM 827 C CA . ALA A 1 99 ? -2.675 6.250 -9.435 1.00 84.25 99 ALA A CA 1
ATOM 828 C C . ALA A 1 99 ? -2.922 6.526 -7.952 1.00 84.25 99 ALA A C 1
ATOM 830 O O . ALA A 1 99 ? -2.119 6.167 -7.099 1.00 84.25 99 ALA A O 1
ATOM 831 N N . CYS A 1 100 ? -4.052 7.142 -7.633 1.00 85.44 100 CYS A N 1
ATOM 832 C CA . CYS A 1 100 ? -4.399 7.530 -6.275 1.00 85.44 100 CYS A CA 1
ATOM 833 C C . CYS A 1 100 ? -5.801 6.957 -5.961 1.00 85.44 100 CYS A C 1
ATOM 835 O O . CYS A 1 100 ? -6.781 7.294 -6.622 1.00 85.44 100 CYS A O 1
ATOM 837 N N . TYR A 1 101 ? -5.891 6.068 -4.970 1.00 84.19 101 TYR A N 1
ATOM 838 C CA . TYR A 1 101 ? -7.110 5.383 -4.533 1.00 84.19 101 TYR A CA 1
ATOM 839 C C . TYR A 1 101 ? -7.466 5.778 -3.104 1.00 84.19 101 TYR A C 1
ATOM 841 O O . TYR A 1 101 ? -6.591 5.885 -2.244 1.00 84.19 101 TYR A O 1
ATOM 849 N N . LYS A 1 102 ? -8.761 5.948 -2.838 1.00 89.00 102 LYS A N 1
ATOM 850 C CA . LYS A 1 102 ? -9.304 6.183 -1.498 1.00 89.00 102 LYS A CA 1
ATOM 851 C C . LYS A 1 102 ? -10.466 5.231 -1.258 1.00 89.00 102 LYS A C 1
ATOM 853 O O . LYS A 1 102 ? -11.352 5.113 -2.097 1.00 89.00 102 LYS A O 1
ATOM 858 N N . ILE A 1 103 ? -10.448 4.557 -0.118 1.00 87.06 103 ILE A N 1
ATOM 859 C CA . ILE A 1 103 ? -11.470 3.611 0.315 1.00 87.06 103 ILE A CA 1
ATOM 860 C C . ILE A 1 103 ? -11.893 4.026 1.717 1.00 87.06 103 ILE A C 1
ATOM 862 O O . ILE A 1 103 ? -11.060 4.140 2.613 1.00 87.06 103 ILE A O 1
ATOM 866 N N . ARG A 1 104 ? -13.193 4.228 1.916 1.00 88.94 104 ARG A N 1
ATOM 867 C CA . ARG A 1 104 ? -13.777 4.449 3.239 1.00 88.94 104 ARG A CA 1
ATOM 868 C C . ARG A 1 104 ? -14.469 3.165 3.672 1.00 88.94 104 ARG A C 1
ATOM 870 O O . ARG A 1 104 ? -15.390 2.708 3.001 1.00 88.94 104 ARG A O 1
ATOM 877 N N . MET A 1 105 ? -14.019 2.579 4.772 1.00 86.06 105 MET A N 1
ATOM 878 C CA . MET A 1 105 ? -14.593 1.361 5.342 1.00 86.06 105 MET A CA 1
ATOM 879 C C . MET A 1 105 ? -15.236 1.666 6.684 1.00 86.06 105 MET A C 1
ATOM 881 O O . MET A 1 105 ? -14.679 2.398 7.495 1.00 86.06 105 MET A O 1
ATOM 885 N N . MET A 1 106 ? -16.400 1.076 6.929 1.00 86.56 106 MET A N 1
ATOM 886 C CA . MET A 1 106 ? -17.145 1.240 8.169 1.00 86.56 106 MET A CA 1
ATOM 887 C C . MET A 1 106 ? -17.262 -0.111 8.869 1.00 86.56 106 MET A C 1
ATOM 889 O O . MET A 1 106 ? -17.815 -1.061 8.320 1.00 86.56 106 MET A O 1
ATOM 893 N N . PHE A 1 107 ? -16.772 -0.177 10.099 1.00 81.81 107 PHE A N 1
ATOM 894 C CA . PHE A 1 107 ? -16.8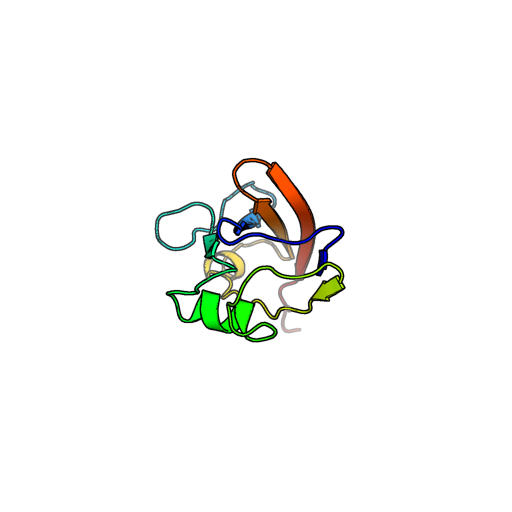41 -1.344 10.964 1.00 81.81 107 PHE A CA 1
ATOM 895 C C . PHE A 1 107 ? -17.900 -1.104 12.030 1.00 81.81 107 PHE A C 1
ATOM 897 O O . PHE A 1 107 ? -17.859 -0.098 12.735 1.00 81.81 107 PHE A O 1
ATOM 904 N N . ARG A 1 108 ? -18.844 -2.035 12.165 1.00 80.75 108 ARG A N 1
ATOM 905 C CA . ARG A 1 108 ? -19.843 -2.019 13.239 1.00 80.75 108 ARG A CA 1
ATOM 906 C C . ARG A 1 108 ? -19.526 -3.120 14.235 1.00 80.75 108 ARG A C 1
ATOM 908 O O . ARG A 1 108 ? -19.359 -4.278 13.851 1.00 80.75 108 ARG A O 1
ATOM 915 N N . LYS A 1 109 ? -19.464 -2.768 15.517 1.00 75.19 109 LYS A N 1
ATOM 916 C CA . LYS A 1 109 ? -19.293 -3.750 16.587 1.00 75.19 109 LYS A CA 1
ATOM 917 C C . LYS A 1 109 ? -20.574 -4.572 16.693 1.00 75.19 109 LYS A C 1
ATOM 919 O O . LYS A 1 109 ? -21.649 -4.016 16.912 1.00 75.19 109 LYS A O 1
ATOM 924 N N . LYS A 1 110 ? -20.468 -5.892 16.530 1.00 70.25 110 LYS A N 1
ATOM 925 C CA . LYS A 1 110 ? -21.607 -6.797 16.705 1.00 70.25 110 LYS A CA 1
ATOM 926 C C . LYS A 1 110 ? -21.949 -6.843 18.196 1.00 70.25 110 LYS A C 1
ATOM 928 O O . LYS A 1 110 ? -21.208 -7.427 18.984 1.00 70.25 110 LYS A O 1
ATOM 933 N N . THR A 1 111 ? -23.029 -6.182 18.596 1.00 62.88 111 THR A N 1
ATOM 934 C CA . THR A 1 111 ? -23.637 -6.386 19.912 1.00 62.88 111 THR A CA 1
ATOM 935 C C . THR A 1 111 ? -24.210 -7.797 19.940 1.00 62.88 111 THR A C 1
ATOM 937 O O . THR A 1 111 ? -25.032 -8.135 19.089 1.00 62.88 111 THR A O 1
ATOM 940 N N . LYS A 1 112 ? -23.738 -8.636 20.870 1.00 57.50 112 LYS A N 1
ATOM 941 C CA . LYS A 1 112 ? -24.472 -9.854 21.223 1.00 57.50 112 LYS A CA 1
ATOM 942 C C . LYS A 1 112 ? -25.798 -9.386 21.826 1.00 57.50 112 LYS A C 1
ATOM 944 O O . LYS A 1 112 ? -25.767 -8.635 22.800 1.00 57.50 112 LYS A O 1
ATOM 949 N N . VAL A 1 113 ? -26.893 -9.722 21.149 1.00 47.44 113 VAL A N 1
ATOM 950 C CA . VAL A 1 113 ? -28.246 -9.693 21.715 1.00 47.44 113 VAL A CA 1
ATOM 951 C C . VAL A 1 113 ? -28.373 -10.917 22.605 1.00 47.44 113 VAL A C 1
ATOM 953 O O . VAL A 1 113 ? -27.863 -11.976 22.167 1.00 47.44 113 VAL A O 1
#

Foldseek 3Di:
DFFPAWADQQKKKKKWKAWPVRDQDDDVVHSIDIAGLAPGDDPQSCQQNVVVSNHDRDGGGDDDHDHDDDDDCVQVVPPDQKIKMKMWMFMDRVNDGRDIDIDIDMDGDDDDD

Organism: Amblyomma americanum (NCBI:txid6943)

pLDDT: mean 81.09, std 8.97, range [47.44, 90.56]